Protein AF-A0A8J6U6D1-F1 (afdb_monomer)

Foldseek 3Di:
DQVLVVVVCVQFVDKDDDPVDIDTDGDPVCVVVSVVSSVVVCVVPDDPCNPDDDDDDPDDDDPVCDDPVNVVVVVVPDPDD

Solvent-accessible surface area (backbone atoms only — not comparable to full-atom values): 5278 Å² total; per-residue (Å²): 69,39,68,68,53,59,78,45,50,92,66,33,90,42,69,48,68,43,69,89,44,65,53,72,45,68,54,84,84,47,50,68,56,51,50,52,52,51,52,52,53,44,70,74,70,60,52,83,69,77,77,50,88,84,82,83,76,93,74,86,83,56,76,91,67,67,47,72,69,50,53,55,57,57,58,68,66,55,83,82,131

pLDDT: mean 91.47, std 3.42, range [80.5, 96.62]

Structure (mmCIF, N/CA/C/O backbone):
data_AF-A0A8J6U6D1-F1
#
_entry.id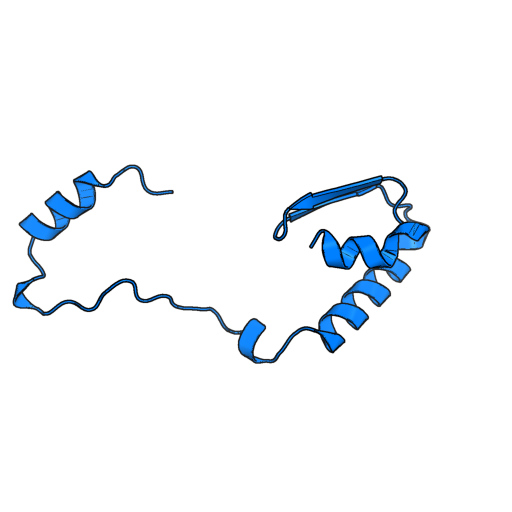   AF-A0A8J6U6D1-F1
#
loop_
_atom_site.group_PDB
_atom_site.id
_atom_site.type_symbol
_atom_site.label_atom_id
_atom_site.label_alt_id
_atom_site.label_comp_id
_atom_site.label_asym_id
_atom_site.label_entity_id
_atom_site.label_seq_id
_atom_site.pdbx_PDB_ins_code
_atom_site.Cartn_x
_atom_site.Cartn_y
_atom_site.Cartn_z
_atom_site.occupancy
_atom_site.B_iso_or_equiv
_atom_site.auth_seq_id
_atom_site.auth_comp_id
_atom_site.auth_asym_id
_atom_site.auth_atom_id
_atom_site.pdbx_PDB_model_num
ATOM 1 N N . MET A 1 1 ? 7.504 -2.908 -2.864 1.00 81.00 1 MET A N 1
ATOM 2 C CA . MET A 1 1 ? 7.671 -2.219 -4.165 1.00 81.00 1 MET A CA 1
ATOM 3 C C . MET A 1 1 ? 9.130 -2.043 -4.555 1.00 81.00 1 MET A C 1
ATOM 5 O O . MET A 1 1 ? 9.532 -2.673 -5.524 1.00 81.00 1 MET A O 1
ATOM 9 N N . PHE A 1 2 ? 9.933 -1.249 -3.831 1.00 85.00 2 PHE A N 1
ATOM 10 C CA . PHE A 1 2 ? 11.346 -1.023 -4.190 1.00 85.00 2 PHE A CA 1
ATOM 11 C C . PHE A 1 2 ? 12.163 -2.320 -4.369 1.00 85.00 2 PHE A C 1
ATOM 13 O O . PHE A 1 2 ? 12.911 -2.452 -5.338 1.00 85.00 2 PHE A O 1
ATOM 20 N N . GLU A 1 3 ? 11.982 -3.303 -3.483 1.00 84.12 3 GLU A N 1
ATOM 21 C CA . GLU A 1 3 ? 12.674 -4.598 -3.579 1.00 84.12 3 GLU A CA 1
ATOM 22 C C . GLU A 1 3 ? 12.297 -5.376 -4.849 1.00 84.12 3 GLU A C 1
ATOM 24 O O . GLU A 1 3 ? 13.177 -5.815 -5.583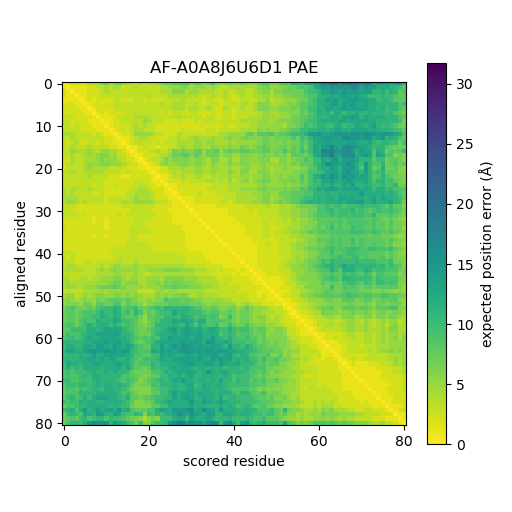 1.00 84.12 3 GLU A O 1
ATOM 29 N N . ASN A 1 4 ? 11.006 -5.461 -5.178 1.00 86.12 4 ASN A N 1
ATOM 30 C CA . ASN A 1 4 ? 10.531 -6.171 -6.373 1.00 86.12 4 ASN A CA 1
ATOM 31 C C . ASN A 1 4 ? 11.043 -5.522 -7.674 1.00 86.12 4 ASN A C 1
ATOM 33 O O . ASN A 1 4 ? 11.497 -6.211 -8.589 1.00 86.12 4 ASN A O 1
ATOM 37 N N . LEU A 1 5 ? 11.071 -4.183 -7.727 1.00 89.25 5 LEU A N 1
ATOM 38 C CA . LEU A 1 5 ? 11.660 -3.446 -8.852 1.00 89.25 5 LEU A CA 1
ATOM 39 C C . LEU A 1 5 ? 13.181 -3.619 -8.937 1.00 89.25 5 LEU A C 1
ATOM 41 O O . LEU A 1 5 ? 13.733 -3.630 -10.035 1.00 89.25 5 LEU A O 1
ATOM 45 N N . SER A 1 6 ? 13.865 -3.829 -7.807 1.00 87.50 6 SER A N 1
ATOM 46 C CA . SER A 1 6 ? 15.311 -4.084 -7.799 1.00 87.50 6 SER A CA 1
ATOM 47 C C . SER A 1 6 ? 15.689 -5.359 -8.559 1.00 87.50 6 SER A C 1
ATOM 49 O O . SER A 1 6 ? 16.786 -5.426 -9.111 1.00 87.50 6 SER A O 1
ATOM 51 N N . GLY A 1 7 ? 14.770 -6.326 -8.664 1.00 87.50 7 GLY A N 1
ATOM 52 C CA . GLY A 1 7 ? 14.930 -7.5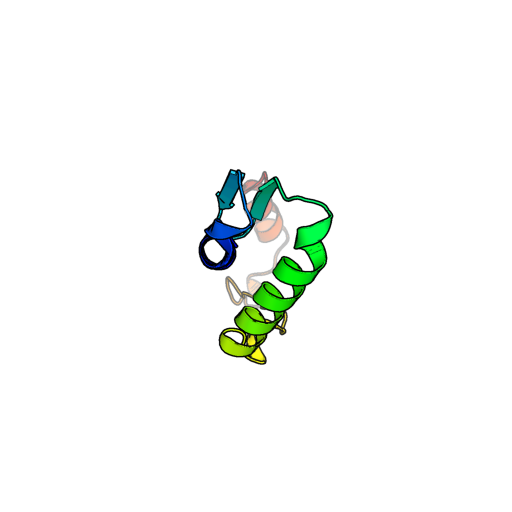27 -9.489 1.00 87.50 7 GLY A CA 1
ATOM 53 C C . GLY A 1 7 ? 14.832 -7.295 -11.004 1.00 87.50 7 GLY A C 1
ATOM 54 O O . GLY A 1 7 ? 15.090 -8.220 -11.766 1.00 87.50 7 GLY A O 1
ATOM 55 N N . SER A 1 8 ? 14.467 -6.089 -11.453 1.00 91.56 8 SER A N 1
ATOM 56 C CA . SER A 1 8 ? 14.390 -5.700 -12.875 1.00 91.56 8 SER A CA 1
ATOM 57 C C . SER A 1 8 ? 15.284 -4.496 -13.190 1.00 91.56 8 SER A C 1
ATOM 59 O O . SER A 1 8 ? 14.975 -3.669 -14.044 1.00 91.56 8 SER A O 1
ATOM 61 N N . ARG A 1 9 ? 16.398 -4.371 -12.460 1.00 90.44 9 ARG A N 1
ATOM 62 C CA . ARG A 1 9 ? 17.358 -3.262 -12.567 1.00 90.44 9 ARG A CA 1
ATOM 63 C C . ARG A 1 9 ? 17.932 -3.053 -13.966 1.00 90.44 9 ARG A C 1
ATOM 65 O O . ARG A 1 9 ? 18.277 -1.932 -14.314 1.00 90.44 9 ARG A O 1
ATOM 72 N N . ASP A 1 10 ? 18.034 -4.121 -14.742 1.00 92.44 10 ASP A N 1
ATOM 73 C CA . ASP A 1 10 ? 18.555 -4.146 -16.109 1.00 92.44 10 ASP A CA 1
ATOM 74 C C . ASP A 1 10 ? 17.712 -3.332 -17.098 1.00 92.44 10 ASP A C 1
ATOM 76 O O . ASP A 1 10 ? 18.272 -2.737 -18.013 1.00 92.44 10 ASP A O 1
ATOM 80 N N . ILE A 1 11 ? 16.395 -3.255 -16.885 1.00 93.12 11 ILE A N 1
ATOM 81 C CA . ILE A 1 11 ? 15.464 -2.504 -17.746 1.00 93.12 11 ILE A CA 1
ATOM 82 C C . ILE A 1 11 ? 15.006 -1.181 -17.111 1.00 93.12 11 ILE A C 1
ATOM 84 O O . ILE A 1 11 ? 14.226 -0.439 -17.697 1.00 93.12 11 ILE A O 1
ATOM 88 N N . LEU A 1 12 ? 15.488 -0.859 -15.906 1.00 93.19 12 LEU A N 1
ATOM 89 C CA . LEU A 1 12 ? 15.090 0.325 -15.140 1.00 93.19 12 LEU A CA 1
ATOM 90 C C . LEU A 1 12 ? 16.268 1.301 -15.004 1.00 93.19 12 LEU A C 1
ATOM 92 O O . LEU A 1 12 ? 16.955 1.283 -13.979 1.00 93.19 12 LEU A O 1
ATOM 96 N N . PRO A 1 13 ? 16.502 2.189 -15.994 1.00 87.38 13 PRO A N 1
ATOM 97 C CA . PRO A 1 13 ? 17.624 3.131 -15.973 1.00 87.38 13 PRO A CA 1
ATOM 98 C C . PRO A 1 13 ? 17.649 4.029 -14.731 1.00 87.38 13 PRO A C 1
ATOM 100 O O . PRO A 1 13 ? 18.727 4.408 -14.280 1.00 87.38 13 PRO A O 1
ATOM 103 N N . HIS A 1 14 ? 16.484 4.368 -14.170 1.00 88.44 14 HIS A N 1
ATOM 104 C CA . HIS A 1 14 ? 16.344 5.019 -12.866 1.00 88.44 14 HIS A CA 1
ATOM 105 C C . HIS A 1 14 ? 15.088 4.502 -12.166 1.00 88.44 14 HIS A C 1
ATOM 107 O O . HIS A 1 14 ? 14.011 4.500 -12.758 1.00 88.44 14 HIS A O 1
ATOM 113 N N . PHE A 1 15 ? 15.191 4.126 -10.892 1.00 91.31 15 PHE A N 1
ATOM 114 C CA . PHE A 1 15 ? 14.032 3.832 -10.049 1.00 91.31 15 PHE A CA 1
ATOM 115 C C . PHE A 1 15 ? 14.361 4.051 -8.568 1.00 91.31 15 PHE A C 1
ATOM 117 O O . PHE A 1 15 ? 15.519 3.983 -8.154 1.00 91.31 15 PHE A O 1
ATOM 124 N N . GLY A 1 16 ? 13.335 4.318 -7.766 1.00 89.62 16 GLY A N 1
ATOM 125 C CA . GLY A 1 16 ? 13.462 4.565 -6.332 1.00 89.62 16 GLY A CA 1
ATOM 126 C C . GLY A 1 16 ? 12.105 4.575 -5.636 1.00 89.62 16 GLY A C 1
ATOM 127 O O . GLY A 1 16 ? 11.065 4.569 -6.292 1.00 89.62 16 GLY A O 1
ATOM 128 N N . GLY A 1 17 ? 12.099 4.576 -4.303 1.00 87.81 17 GLY A N 1
ATOM 129 C CA . GLY A 1 17 ? 10.867 4.686 -3.525 1.00 87.81 17 GLY A CA 1
ATOM 130 C C . GLY A 1 17 ? 10.916 3.999 -2.167 1.00 87.81 17 GLY A C 1
ATOM 131 O O . GLY A 1 17 ? 11.976 3.664 -1.648 1.00 87.81 17 GLY A O 1
ATOM 132 N N . HIS A 1 18 ? 9.728 3.780 -1.619 1.00 86.94 18 HIS A N 1
ATOM 133 C CA . HIS A 1 18 ? 9.453 3.157 -0.332 1.00 86.94 18 HIS A CA 1
ATOM 134 C C . HIS A 1 18 ? 8.873 1.739 -0.508 1.00 86.94 18 HIS A C 1
ATOM 136 O O . HIS A 1 18 ? 8.536 1.319 -1.623 1.00 86.94 18 HIS A O 1
ATOM 142 N N . PRO A 1 19 ? 8.706 0.968 0.583 1.00 84.88 19 PRO A N 1
ATOM 143 C CA . PRO A 1 19 ? 8.107 -0.363 0.508 1.00 84.88 19 PRO A CA 1
ATOM 144 C C . PRO A 1 19 ? 6.743 -0.386 -0.199 1.00 84.88 19 PRO A C 1
ATOM 146 O O . PRO A 1 19 ? 6.497 -1.298 -0.987 1.00 84.88 19 PRO A O 1
ATOM 149 N N . MET A 1 20 ? 5.914 0.645 -0.008 1.00 83.69 20 MET A N 1
ATOM 150 C CA . MET A 1 20 ? 4.546 0.720 -0.544 1.00 83.69 20 MET A CA 1
ATOM 151 C C . MET A 1 20 ? 4.405 1.515 -1.851 1.00 83.69 20 MET A C 1
A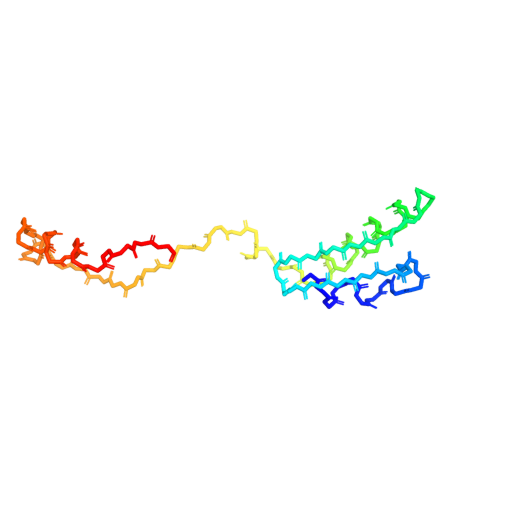TOM 153 O O . MET A 1 20 ? 3.379 1.416 -2.513 1.00 83.69 20 MET A O 1
ATOM 157 N N . ALA A 1 21 ? 5.415 2.287 -2.258 1.00 86.19 21 ALA A N 1
ATOM 158 C CA . ALA A 1 21 ? 5.329 3.159 -3.430 1.00 86.19 21 ALA A CA 1
ATOM 159 C C . ALA A 1 21 ? 6.691 3.297 -4.104 1.00 86.19 21 ALA A C 1
ATOM 161 O O . ALA A 1 21 ? 7.704 3.412 -3.423 1.00 86.19 21 ALA A O 1
ATOM 162 N N . ALA A 1 22 ? 6.730 3.322 -5.431 1.00 89.25 22 ALA A N 1
ATOM 163 C CA . ALA A 1 22 ? 7.967 3.537 -6.167 1.00 89.25 22 ALA A CA 1
ATOM 164 C C . ALA A 1 22 ? 7.728 4.344 -7.443 1.00 89.25 22 ALA A C 1
ATOM 166 O O . ALA A 1 22 ? 6.664 4.257 -8.051 1.00 89.25 22 ALA A O 1
ATOM 167 N N . GLY A 1 23 ? 8.738 5.120 -7.830 1.00 90.69 23 GLY A N 1
ATOM 168 C CA . GLY A 1 23 ? 8.821 5.819 -9.106 1.00 90.69 23 GLY A CA 1
ATOM 169 C C . GLY A 1 23 ? 9.944 5.231 -9.953 1.00 90.69 23 GLY A C 1
ATOM 170 O O . GLY A 1 23 ? 10.962 4.779 -9.423 1.00 90.69 23 GLY A O 1
ATOM 171 N N . MET A 1 24 ? 9.761 5.227 -11.270 1.00 91.88 24 MET A N 1
ATOM 172 C CA . MET A 1 24 ? 10.738 4.683 -12.208 1.00 91.88 24 MET A CA 1
ATOM 173 C C . MET A 1 24 ? 10.711 5.410 -13.551 1.00 91.88 24 MET A C 1
ATOM 175 O O . MET A 1 24 ? 9.695 5.975 -13.945 1.00 91.88 24 MET A O 1
ATOM 179 N N . THR A 1 25 ? 11.838 5.362 -14.252 1.00 92.38 25 THR A N 1
ATOM 180 C CA . THR A 1 25 ? 11.976 5.690 -15.671 1.00 92.38 25 THR A CA 1
ATOM 181 C C . THR A 1 25 ? 12.209 4.386 -16.418 1.00 92.38 25 THR A C 1
ATOM 183 O O . THR A 1 25 ? 13.065 3.601 -16.017 1.00 92.38 25 THR A O 1
ATOM 186 N N . LEU A 1 26 ? 11.447 4.161 -17.483 1.00 92.94 26 LEU A N 1
ATOM 187 C CA . LEU A 1 26 ? 11.433 2.926 -18.261 1.00 92.94 26 LEU A CA 1
ATOM 188 C C . LEU A 1 26 ? 11.213 3.278 -19.732 1.00 92.94 26 LEU A C 1
ATOM 190 O O . LEU A 1 26 ? 10.491 4.228 -20.043 1.00 92.94 26 LEU A O 1
ATOM 194 N N . SER A 1 27 ? 11.816 2.511 -20.635 1.00 94.94 27 SER A N 1
ATOM 195 C CA . SER A 1 27 ? 11.522 2.639 -22.056 1.00 94.94 27 SER A CA 1
ATOM 196 C C . SER A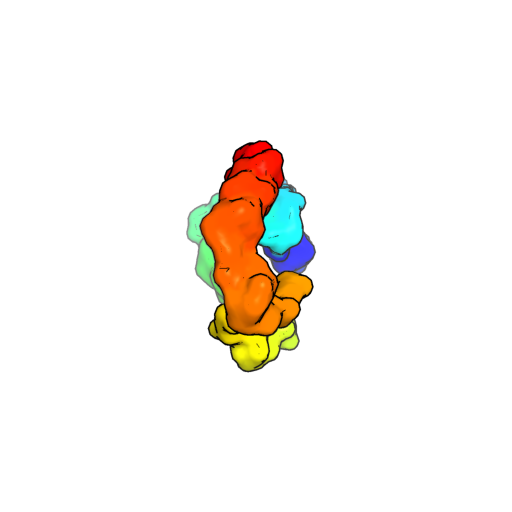 1 27 ? 10.165 2.025 -22.406 1.00 94.94 27 SER A C 1
ATOM 198 O O . SER A 1 27 ? 9.797 0.974 -21.892 1.00 94.94 27 SER A O 1
ATOM 200 N N . MET A 1 28 ? 9.436 2.617 -23.356 1.00 94.31 28 MET A N 1
ATOM 201 C CA . MET A 1 28 ? 8.130 2.091 -23.783 1.00 94.31 28 MET A CA 1
ATOM 202 C C . MET A 1 28 ? 8.191 0.646 -24.300 1.00 94.31 28 MET A C 1
ATOM 204 O O . MET A 1 28 ? 7.209 -0.077 -24.170 1.00 94.31 28 MET A O 1
ATOM 208 N N . HIS A 1 29 ? 9.327 0.213 -24.858 1.00 95.75 29 HIS A N 1
ATOM 209 C CA . HIS A 1 29 ? 9.488 -1.163 -25.338 1.00 95.75 29 HIS A CA 1
ATOM 210 C C . HIS A 1 29 ? 9.645 -2.197 -24.212 1.00 95.75 29 HIS A C 1
ATOM 212 O O . HIS A 1 29 ? 9.369 -3.369 -24.436 1.00 95.75 29 HIS A O 1
ATOM 218 N N . ASP A 1 30 ? 10.030 -1.774 -23.006 1.00 95.12 30 ASP A N 1
ATOM 219 C CA . ASP A 1 30 ? 10.278 -2.662 -21.863 1.00 95.12 30 ASP A CA 1
ATOM 220 C C . ASP A 1 30 ? 9.056 -2.803 -20.936 1.00 95.12 30 ASP A C 1
ATOM 222 O O . ASP A 1 30 ? 9.098 -3.523 -19.937 1.00 95.12 30 ASP A O 1
ATOM 226 N N . VAL A 1 31 ? 7.945 -2.119 -21.239 1.00 94.69 31 VAL A N 1
ATOM 227 C CA . VAL A 1 31 ? 6.733 -2.112 -20.398 1.00 94.69 31 VAL A CA 1
ATOM 228 C C . VAL A 1 31 ? 6.140 -3.513 -20.244 1.00 94.69 31 VAL A C 1
ATOM 230 O O . VAL A 1 31 ? 5.793 -3.920 -19.132 1.00 94.69 31 VAL A O 1
ATOM 233 N N . ASP A 1 32 ? 6.031 -4.260 -21.341 1.00 96.62 32 ASP A N 1
ATOM 234 C CA . ASP A 1 32 ? 5.452 -5.607 -21.319 1.00 96.62 32 ASP A CA 1
ATOM 235 C C . ASP A 1 32 ? 6.377 -6.625 -20.641 1.00 96.62 32 ASP A C 1
ATOM 237 O O . ASP A 1 32 ? 5.909 -7.533 -19.943 1.00 96.62 32 ASP A O 1
ATOM 241 N N . GLU A 1 33 ? 7.690 -6.427 -20.764 1.00 95.81 33 GLU A N 1
ATOM 242 C CA . GLU A 1 33 ? 8.691 -7.224 -20.058 1.00 95.81 33 GLU A CA 1
ATOM 243 C C . GLU A 1 33 ? 8.596 -6.986 -18.546 1.00 95.81 33 GLU A C 1
ATOM 245 O O . GLU A 1 33 ? 8.450 -7.936 -17.770 1.00 95.81 33 GLU A O 1
ATOM 250 N N . LEU A 1 34 ? 8.577 -5.720 -18.109 1.00 94.88 34 LEU A N 1
ATOM 251 C CA . LEU A 1 34 ? 8.424 -5.379 -16.696 1.00 94.88 34 LEU A CA 1
ATOM 252 C C . LEU A 1 34 ? 7.121 -5.950 -16.122 1.00 94.88 34 LEU A C 1
ATOM 254 O O . LEU A 1 34 ? 7.129 -6.533 -15.035 1.00 94.88 34 LEU A O 1
ATOM 258 N N . ARG A 1 35 ? 6.005 -5.828 -16.854 1.00 94.50 35 ARG A N 1
ATOM 259 C CA . ARG A 1 35 ? 4.713 -6.406 -16.459 1.00 94.50 35 ARG A CA 1
ATOM 260 C C . ARG A 1 35 ? 4.838 -7.905 -16.202 1.00 94.50 35 ARG A C 1
ATOM 262 O O . ARG A 1 35 ? 4.406 -8.381 -15.154 1.00 94.50 35 ARG A O 1
ATOM 269 N N . SER A 1 36 ? 5.432 -8.636 -17.139 1.00 95.94 36 SER A N 1
ATOM 270 C CA . SER A 1 36 ? 5.581 -10.090 -17.049 1.00 95.94 36 SER A CA 1
ATOM 271 C C . SER A 1 36 ? 6.446 -10.497 -15.855 1.00 95.94 36 SER A C 1
ATOM 273 O O . SER A 1 36 ? 6.092 -11.417 -15.112 1.00 95.94 36 SER A O 1
ATOM 275 N N . ARG A 1 37 ? 7.545 -9.771 -15.605 1.00 94.75 37 ARG A N 1
ATOM 276 C CA . ARG A 1 37 ? 8.416 -10.004 -14.443 1.00 94.75 37 ARG A CA 1
ATOM 277 C C . ARG A 1 37 ? 7.695 -9.763 -13.121 1.00 94.75 37 ARG A C 1
ATOM 279 O O . ARG A 1 37 ? 7.786 -10.611 -12.237 1.00 94.75 37 ARG A O 1
ATOM 286 N N . LEU A 1 38 ? 6.957 -8.659 -12.999 1.00 93.31 38 LEU A N 1
ATOM 287 C CA . LEU A 1 38 ? 6.214 -8.330 -11.781 1.00 93.31 38 LEU A CA 1
ATOM 288 C C . LEU A 1 38 ? 5.081 -9.324 -11.507 1.00 93.31 38 LEU A C 1
ATOM 290 O O . LEU A 1 38 ? 4.915 -9.739 -10.365 1.00 93.31 38 LEU A O 1
ATOM 294 N N . ILE A 1 39 ? 4.339 -9.751 -12.536 1.00 94.25 39 ILE A N 1
ATOM 295 C CA . ILE A 1 39 ? 3.294 -10.779 -12.387 1.00 94.25 39 ILE A CA 1
ATOM 296 C C . ILE A 1 39 ? 3.904 -12.097 -11.907 1.00 94.25 39 ILE A C 1
ATOM 298 O O . ILE A 1 39 ? 3.373 -12.724 -10.994 1.00 94.25 39 ILE A O 1
ATOM 302 N N . ARG A 1 40 ? 5.034 -12.514 -12.489 1.00 94.62 40 ARG A N 1
ATOM 303 C CA . ARG A 1 40 ? 5.730 -13.729 -12.056 1.00 94.62 40 ARG A CA 1
ATOM 304 C C . ARG A 1 40 ? 6.166 -13.642 -10.594 1.00 94.62 40 ARG A C 1
ATOM 306 O O . ARG A 1 40 ? 5.845 -14.543 -9.832 1.00 94.62 40 ARG A O 1
ATOM 313 N N . GLN A 1 41 ? 6.823 -12.550 -10.202 1.00 93.00 41 GLN A N 1
ATOM 314 C CA . GLN A 1 41 ? 7.226 -12.332 -8.809 1.00 93.00 41 GLN A CA 1
ATOM 315 C C . GLN A 1 41 ? 6.019 -12.355 -7.864 1.00 93.00 41 GLN A C 1
ATOM 317 O O . GLN A 1 41 ? 6.068 -13.008 -6.828 1.00 93.00 41 GLN A O 1
ATOM 322 N N . ALA A 1 42 ? 4.919 -11.695 -8.238 1.00 92.44 42 ALA A N 1
ATOM 323 C CA . ALA A 1 42 ? 3.689 -11.673 -7.452 1.00 92.44 42 ALA A CA 1
ATOM 324 C C . ALA A 1 42 ? 3.102 -13.080 -7.256 1.00 92.44 42 ALA A C 1
ATOM 326 O O . ALA A 1 42 ? 2.714 -13.426 -6.147 1.00 92.44 42 ALA A O 1
ATOM 327 N N . ASN A 1 43 ? 3.098 -13.917 -8.296 1.00 93.69 43 ASN A N 1
ATOM 328 C CA . ASN A 1 43 ? 2.635 -15.304 -8.192 1.00 93.69 43 ASN A CA 1
ATOM 329 C C . ASN A 1 43 ? 3.529 -16.176 -7.293 1.00 93.69 43 ASN A C 1
ATOM 331 O O . ASN A 1 43 ? 3.058 -17.174 -6.755 1.00 93.69 43 ASN A O 1
ATOM 335 N N . GLU A 1 44 ? 4.810 -15.831 -7.153 1.00 92.81 44 GLU A N 1
ATOM 336 C CA . GLU A 1 44 ? 5.760 -16.553 -6.301 1.00 92.81 44 GLU A CA 1
ATOM 337 C C . GLU A 1 44 ? 5.677 -16.119 -4.829 1.00 92.81 44 GLU A C 1
ATOM 339 O O . GLU A 1 44 ? 5.937 -16.933 -3.943 1.00 92.81 44 GLU A O 1
ATOM 344 N N . CYS A 1 45 ? 5.332 -14.854 -4.554 1.00 90.56 45 CYS A N 1
ATOM 345 C CA . CYS A 1 45 ? 5.399 -14.289 -3.204 1.00 90.56 45 CYS A CA 1
ATOM 346 C C . CYS A 1 45 ? 4.045 -14.022 -2.534 1.00 90.56 45 CYS A C 1
ATOM 348 O O . CYS A 1 45 ? 3.987 -14.058 -1.304 1.00 90.56 45 CYS A O 1
ATOM 350 N N . LEU A 1 46 ? 2.975 -13.774 -3.296 1.00 92.25 46 LEU A N 1
ATOM 351 C CA . LEU A 1 46 ? 1.657 -13.475 -2.735 1.00 92.25 46 LEU A CA 1
ATOM 352 C C . LEU A 1 46 ? 0.919 -14.752 -2.346 1.00 92.25 46 LEU A C 1
ATOM 354 O O . LEU A 1 46 ? 0.801 -15.704 -3.120 1.00 92.25 46 LEU A O 1
ATOM 358 N N . LYS A 1 47 ? 0.353 -14.738 -1.146 1.00 93.88 47 LYS A N 1
ATOM 359 C CA . LYS A 1 47 ? -0.533 -15.775 -0.624 1.00 93.88 47 LYS A CA 1
ATOM 360 C C . LYS A 1 47 ? -1.991 -15.354 -0.808 1.00 93.88 47 LYS A C 1
ATOM 362 O O . LYS A 1 47 ? -2.280 -14.162 -0.872 1.00 93.88 47 LYS A O 1
ATOM 367 N N . PRO A 1 48 ? -2.945 -16.302 -0.817 1.00 91.56 48 PRO A N 1
ATOM 368 C CA . PRO A 1 48 ? -4.375 -15.984 -0.864 1.00 91.56 48 PRO A CA 1
ATOM 369 C C . PRO A 1 48 ? -4.835 -14.982 0.211 1.00 91.56 48 PRO A C 1
ATOM 371 O O . PRO A 1 48 ? -5.744 -14.195 -0.030 1.00 91.56 48 PRO A O 1
ATOM 374 N N . GLU A 1 49 ? -4.187 -14.987 1.377 1.00 92.00 49 GLU A N 1
ATOM 375 C CA . GLU A 1 49 ? -4.465 -14.086 2.502 1.00 92.00 49 GLU A CA 1
ATOM 376 C C . GLU A 1 49 ? -4.112 -12.621 2.205 1.00 92.00 49 GLU A C 1
ATOM 378 O O . GLU A 1 49 ? -4.803 -11.727 2.685 1.00 92.00 49 GLU A O 1
ATOM 383 N N . ASP A 1 50 ? -3.103 -12.363 1.365 1.00 90.44 50 ASP A N 1
ATOM 384 C CA . ASP A 1 50 ? -2.661 -11.003 1.016 1.00 90.44 50 ASP A CA 1
ATOM 385 C C . ASP A 1 50 ? -3.694 -10.255 0.150 1.00 90.44 50 ASP A C 1
ATOM 387 O O . ASP A 1 50 ? -3.638 -9.033 0.011 1.00 90.44 50 ASP A O 1
ATOM 391 N N . TYR A 1 51 ? -4.655 -10.984 -0.427 1.00 89.19 51 TYR A N 1
ATOM 392 C CA . TYR A 1 51 ? -5.774 -10.425 -1.191 1.00 89.19 51 TYR A CA 1
ATOM 393 C C . TYR A 1 51 ? -6.981 -10.073 -0.313 1.00 89.19 51 TYR A C 1
ATOM 395 O O . TYR A 1 51 ? -7.966 -9.527 -0.818 1.00 89.19 51 TYR A O 1
ATOM 403 N N . LEU A 1 52 ? -6.942 -10.406 0.980 1.00 93.19 52 LEU A N 1
ATOM 404 C CA . LEU A 1 52 ? -8.034 -10.134 1.902 1.00 93.19 52 LEU A CA 1
ATOM 405 C C . LEU A 1 52 ? -7.826 -8.783 2.597 1.00 93.19 52 LEU A C 1
ATOM 407 O O . LEU A 1 52 ? -6.721 -8.479 3.050 1.00 93.19 52 LEU A O 1
ATOM 411 N N . PRO A 1 53 ? -8.882 -7.963 2.733 1.00 89.19 53 PRO A N 1
ATOM 412 C CA . PRO A 1 53 ? -8.791 -6.739 3.509 1.00 89.19 53 PRO A CA 1
ATOM 413 C C . PRO A 1 53 ? -8.534 -7.079 4.979 1.00 89.19 53 PRO A C 1
ATOM 415 O O . PRO A 1 53 ? -9.294 -7.817 5.610 1.00 89.19 53 PRO A O 1
ATOM 418 N N . VAL A 1 54 ? -7.471 -6.508 5.538 1.00 88.94 54 VAL A N 1
ATOM 419 C CA . VAL A 1 54 ? -7.134 -6.675 6.952 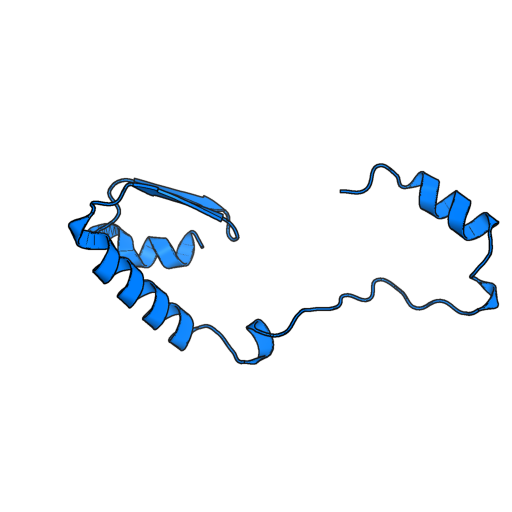1.00 88.94 54 VAL A CA 1
ATOM 420 C C . VAL A 1 54 ? -7.957 -5.688 7.773 1.00 88.94 54 VAL A C 1
ATOM 422 O O . VAL A 1 54 ? -7.874 -4.479 7.570 1.00 88.94 54 VAL A O 1
ATOM 425 N N . THR A 1 55 ? -8.753 -6.205 8.708 1.00 90.75 55 THR A N 1
ATOM 426 C CA . THR A 1 55 ? -9.430 -5.386 9.723 1.00 90.75 55 THR A CA 1
ATOM 427 C C . THR A 1 55 ? -8.647 -5.484 11.021 1.00 90.75 55 THR A C 1
ATOM 429 O O . THR A 1 55 ? -8.711 -6.499 11.716 1.00 90.75 55 THR A O 1
ATOM 432 N N . THR A 1 56 ? -7.896 -4.435 11.340 1.00 90.50 56 THR A N 1
ATOM 433 C CA . THR A 1 56 ? -7.208 -4.321 12.627 1.00 90.50 56 THR A CA 1
ATOM 434 C C . THR A 1 56 ? -8.204 -3.845 13.677 1.00 90.50 56 THR A C 1
ATOM 436 O O . THR A 1 56 ? -8.887 -2.843 13.479 1.00 90.50 56 THR A O 1
ATOM 439 N N . ILE A 1 57 ? -8.310 -4.581 14.781 1.00 91.81 57 ILE A N 1
ATOM 440 C CA . ILE A 1 57 ? -9.125 -4.197 15.934 1.00 91.81 57 ILE A CA 1
ATOM 441 C C . ILE A 1 57 ? -8.165 -3.682 17.002 1.00 91.81 57 ILE A C 1
ATOM 443 O O . ILE A 1 57 ? -7.446 -4.477 17.606 1.00 91.81 57 ILE A O 1
ATOM 447 N N . ASP A 1 58 ? -8.149 -2.369 17.229 1.00 89.00 58 ASP A N 1
ATOM 448 C CA . ASP A 1 58 ? -7.259 -1.753 18.223 1.00 89.00 58 ASP A CA 1
ATOM 449 C C . ASP A 1 58 ? -7.659 -2.117 19.657 1.00 89.00 58 ASP A C 1
ATOM 451 O O . ASP A 1 58 ? -6.808 -2.322 20.523 1.00 89.00 58 ASP A O 1
ATOM 455 N N . LEU A 1 59 ? -8.967 -2.213 19.915 1.00 90.31 59 LEU A N 1
ATOM 456 C CA . LEU A 1 59 ? -9.513 -2.581 21.217 1.00 90.31 59 LEU A CA 1
ATOM 457 C C . LEU A 1 59 ? -10.921 -3.169 21.108 1.00 90.31 59 LEU A C 1
ATOM 459 O O . LEU A 1 59 ? -11.632 -2.981 20.122 1.00 90.31 59 LEU A O 1
ATOM 463 N N . THR A 1 60 ? -11.344 -3.840 22.175 1.00 92.19 60 THR A N 1
ATOM 464 C CA . THR A 1 60 ? -12.741 -4.236 22.389 1.00 92.19 60 THR A CA 1
ATOM 465 C C . THR A 1 60 ? -13.309 -3.415 23.541 1.00 92.19 60 THR A C 1
ATOM 467 O O . THR A 1 60 ? -12.622 -3.207 24.539 1.00 92.19 60 THR A O 1
ATO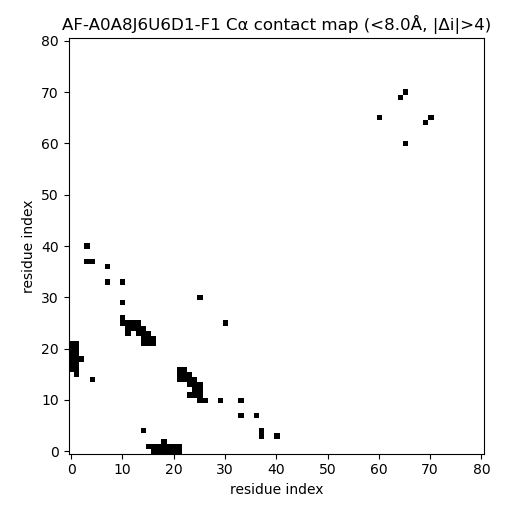M 470 N N . ALA A 1 61 ? -14.541 -2.929 23.396 1.00 90.69 61 ALA A N 1
ATOM 471 C CA . ALA A 1 61 ? -15.210 -2.111 24.403 1.00 90.69 61 ALA A CA 1
ATOM 472 C C . ALA A 1 61 ? -16.520 -2.764 24.845 1.00 90.69 61 ALA A C 1
ATOM 474 O O . ALA A 1 61 ? -17.231 -3.392 24.054 1.00 90.69 61 ALA A O 1
ATOM 475 N N . ARG A 1 62 ? -16.851 -2.603 26.122 1.00 94.31 62 ARG A N 1
ATOM 476 C CA . ARG A 1 62 ? -18.139 -2.981 26.701 1.00 94.31 62 ARG A CA 1
ATOM 477 C C . ARG A 1 62 ? -19.143 -1.852 26.504 1.00 94.31 62 ARG A C 1
ATOM 479 O O . ARG A 1 62 ? -18.785 -0.684 26.421 1.00 94.31 62 ARG A O 1
ATOM 486 N N . LEU A 1 63 ? -20.432 -2.188 26.499 1.00 91.44 63 LEU A N 1
ATOM 487 C CA . LEU A 1 63 ? -21.495 -1.212 26.237 1.00 91.44 63 LEU A CA 1
ATOM 488 C C . LEU A 1 63 ? -21.504 -0.039 27.235 1.00 91.44 63 LEU A C 1
ATOM 490 O O . LEU A 1 63 ? -21.844 1.077 26.868 1.00 91.44 63 LEU A O 1
ATOM 494 N N . ASN A 1 64 ? -21.103 -0.277 28.486 1.00 93.00 64 ASN A N 1
ATOM 495 C CA . ASN A 1 64 ? -21.024 0.755 29.523 1.00 93.00 64 ASN A CA 1
ATOM 496 C C . ASN A 1 64 ? -19.827 1.711 29.366 1.00 93.00 64 ASN A C 1
ATOM 498 O O . ASN A 1 64 ? -19.776 2.719 30.060 1.00 93.00 64 ASN A O 1
ATOM 502 N N . GLU A 1 65 ? -18.871 1.392 28.494 1.00 90.56 65 GLU A N 1
ATOM 503 C CA . GLU A 1 65 ? -17.731 2.250 28.148 1.00 90.56 65 GLU A CA 1
ATOM 504 C C . GLU A 1 65 ? -18.064 3.163 26.955 1.00 90.56 65 GLU A C 1
ATOM 506 O O . GLU A 1 65 ? -17.278 4.039 26.607 1.00 90.56 65 GLU A O 1
ATOM 511 N N . ILE A 1 66 ? -19.239 2.982 26.338 1.00 92.06 66 ILE A N 1
ATOM 512 C CA . ILE A 1 66 ? -19.706 3.762 25.193 1.00 92.06 66 ILE A CA 1
ATOM 513 C C . ILE A 1 66 ? -20.624 4.873 25.708 1.00 92.06 66 ILE A C 1
ATOM 515 O O . ILE A 1 66 ? -21.804 4.656 25.983 1.00 92.06 66 ILE A O 1
ATOM 519 N N . SER A 1 67 ? -20.069 6.076 25.842 1.00 94.94 67 SER A N 1
ATOM 520 C CA . SER A 1 67 ? -20.793 7.268 26.291 1.00 94.94 67 SER A CA 1
ATOM 521 C C . SER A 1 67 ? -20.410 8.502 25.472 1.00 94.94 67 SER A C 1
ATOM 523 O O . SER A 1 67 ? -19.387 8.505 24.785 1.00 94.94 67 SER A O 1
ATOM 525 N N . LEU A 1 68 ? -21.220 9.564 25.553 1.00 95.19 68 LEU A N 1
ATOM 526 C CA . LEU A 1 68 ? -20.926 10.828 24.868 1.00 95.19 68 LEU A CA 1
ATOM 527 C C . LEU A 1 68 ? -19.604 11.444 25.361 1.00 95.19 68 LEU A C 1
ATOM 529 O O . LEU A 1 68 ? -18.814 11.918 24.554 1.00 95.19 68 LEU A O 1
ATOM 533 N N . GLU A 1 69 ? -19.327 11.338 26.662 1.00 95.44 69 GLU A N 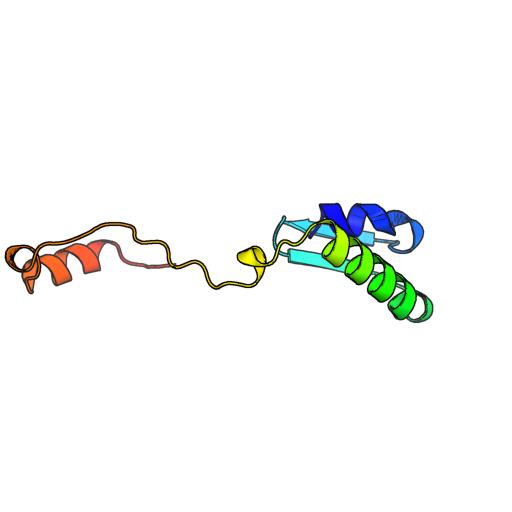1
ATOM 534 C CA . GLU A 1 69 ? -18.069 11.780 27.277 1.00 95.44 69 GLU A CA 1
ATOM 535 C C . GLU A 1 69 ? -16.860 11.044 26.679 1.00 95.44 69 GLU A C 1
ATOM 537 O O . GLU A 1 69 ? -15.847 11.653 26.341 1.00 95.44 69 GLU A O 1
ATOM 542 N N . THR A 1 70 ? -16.984 9.731 26.463 1.00 92.81 70 THR A N 1
ATOM 543 C CA . THR A 1 70 ? -15.942 8.921 25.816 1.00 92.81 70 THR A CA 1
ATOM 544 C C . THR A 1 70 ? -15.684 9.379 24.375 1.00 92.81 70 THR A C 1
ATOM 546 O O . THR A 1 70 ? -14.534 9.434 23.942 1.00 92.81 70 THR A O 1
ATOM 549 N N . VAL A 1 71 ? -16.733 9.747 23.632 1.00 92.06 71 VAL A N 1
ATOM 550 C CA . VAL A 1 71 ? -16.616 10.261 22.254 1.00 92.06 71 VAL A CA 1
ATOM 551 C C . VAL A 1 71 ? -15.920 11.626 22.221 1.00 92.06 71 VAL A C 1
ATOM 553 O O . VAL A 1 71 ? -15.058 11.863 21.368 1.00 92.06 71 VAL A O 1
ATOM 556 N N . GLU A 1 72 ? -16.245 12.518 23.157 1.00 95.25 72 GLU A N 1
ATOM 557 C CA . GLU A 1 72 ? -15.586 13.823 23.285 1.00 95.25 72 GLU A CA 1
ATOM 558 C C . GLU A 1 72 ? -14.103 13.667 23.635 1.00 95.25 72 GLU A C 1
ATOM 560 O O . GLU A 1 72 ? -13.255 14.311 23.015 1.00 95.25 72 GLU A O 1
ATOM 565 N N . LEU A 1 73 ? -13.767 12.745 24.545 1.00 94.06 73 LEU A N 1
ATOM 566 C CA . LEU A 1 73 ? -12.381 12.447 24.897 1.00 94.06 73 LEU A CA 1
ATOM 567 C C . LEU A 1 73 ? -11.589 11.914 23.695 1.00 94.06 73 LEU A C 1
ATOM 569 O O . LEU A 1 73 ? -10.485 12.390 23.435 1.00 94.06 73 LEU A O 1
ATOM 573 N N . LEU A 1 74 ? -12.150 10.981 22.918 1.00 93.19 74 LEU A N 1
ATOM 574 C CA . LEU A 1 74 ? -11.501 10.475 21.700 1.00 93.19 74 LEU A CA 1
ATOM 575 C C . LEU A 1 74 ? -11.276 11.583 20.665 1.00 93.19 74 LEU A C 1
ATOM 577 O O . LEU A 1 74 ? -10.259 11.588 19.976 1.00 93.19 74 LEU A O 1
ATOM 581 N N . SER A 1 75 ? -12.182 12.558 20.593 1.00 93.44 75 SER A N 1
ATOM 582 C CA . SER A 1 75 ? -12.053 13.702 19.683 1.00 93.44 75 SER A CA 1
ATOM 583 C C . SER A 1 75 ? -10.845 14.591 20.012 1.00 93.44 75 SER A C 1
ATOM 585 O O . SER A 1 75 ? -10.314 15.263 19.124 1.00 93.44 75 SER A O 1
ATOM 587 N N . THR A 1 76 ? -10.349 14.560 21.257 1.00 95.62 76 THR A N 1
ATOM 588 C CA . THR A 1 76 ? -9.126 15.283 21.656 1.00 95.62 76 THR A CA 1
ATOM 589 C C . THR A 1 76 ? -7.842 14.702 21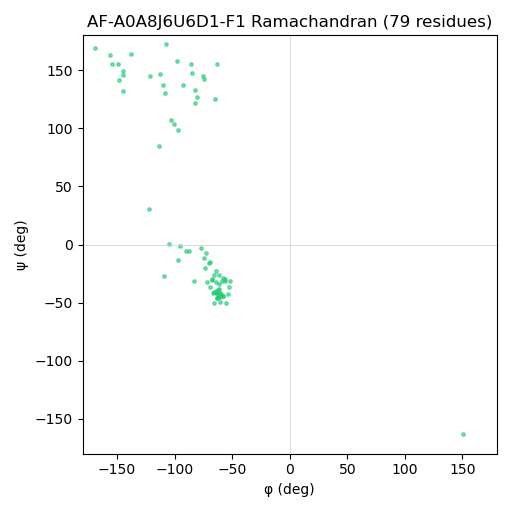.057 1.00 95.62 76 THR A C 1
ATOM 591 O O . THR A 1 76 ? -6.834 15.399 21.022 1.00 95.62 76 THR A O 1
ATOM 594 N N . LEU A 1 77 ? -7.876 13.467 20.535 1.00 94.56 77 LEU A N 1
ATOM 595 C CA . LEU A 1 77 ? -6.745 12.840 19.835 1.00 94.56 77 LEU A CA 1
ATOM 596 C C . LEU A 1 77 ? -6.562 13.357 18.400 1.00 94.56 77 LEU A C 1
ATOM 598 O O . LEU A 1 77 ? -5.636 12.944 17.707 1.00 94.56 77 LEU A O 1
ATOM 602 N N . SER A 1 78 ? -7.447 14.243 17.943 1.00 93.31 78 SER A N 1
ATOM 603 C CA . SER A 1 78 ? -7.323 14.900 16.646 1.00 93.31 78 SER A CA 1
ATOM 604 C C . SER A 1 78 ? -6.064 15.795 16.560 1.00 93.31 78 SER A C 1
ATOM 606 O O . SER A 1 78 ? -5.580 16.289 17.581 1.00 93.31 78 SER A O 1
ATOM 608 N N . PRO A 1 79 ? -5.528 16.061 15.349 1.00 92.50 79 PRO A N 1
ATOM 609 C CA . PRO A 1 79 ? -6.000 15.593 14.046 1.00 92.50 79 PRO A CA 1
ATOM 610 C C . PRO A 1 79 ? -5.679 14.115 13.799 1.00 92.50 79 PRO A C 1
ATOM 612 O O . PRO A 1 79 ? -4.609 13.629 14.147 1.00 92.50 79 PRO A O 1
ATOM 615 N N . PHE A 1 80 ? -6.610 13.418 13.152 1.00 92.19 80 PHE A N 1
ATOM 616 C CA . PHE A 1 80 ? -6.403 12.048 12.685 1.00 92.19 80 PHE A CA 1
ATOM 617 C C . PHE A 1 80 ? -5.726 12.058 11.310 1.00 92.19 80 PHE A C 1
ATOM 619 O O . PHE A 1 80 ? -5.988 12.958 10.506 1.00 92.19 80 PHE A O 1
ATOM 626 N N . GLY A 1 81 ? -4.892 11.056 11.029 1.00 80.50 81 GLY A N 1
ATOM 627 C CA . GLY A 1 81 ? -4.180 10.921 9.758 1.00 80.50 81 GLY A CA 1
ATOM 628 C C . GLY A 1 81 ? -3.234 9.737 9.738 1.00 80.50 81 GLY A C 1
ATOM 629 O O . GLY A 1 81 ? -2.683 9.418 10.813 1.00 80.50 81 GLY A O 1
#

Secondary structure (DSSP, 8-state):
-HHHHHTTTTT-SEEEE-SS-EEEE--GGGHHHHHHHHHHHHHHH--GGGGSPP--------GGG--HHHHHHHHTTPSP-

Radius of gyration: 21.54 Å; Cα contacts (8 Å, |Δi|>4): 45; chains: 1; bounding box: 40×32×55 Å

Nearest PDB structures (foldseek):
  2zxp-assembly1_A  TM=7.536E-01  e=7.529E-02  Thermus thermophilus HB8
  6tvd-assembly2_L  TM=2.017E-01  e=5.120E+00  Influenza A virus
  6k4y-assembly1_M  TM=2.201E-01  e=8.309E+00  Tequatrovirus T4

Mean predicted aligned error: 6.21 Å

InterPro domains:
  IPR038763 DHH phosphoesterase superfamily [SSF64182] (6-55)
  IPR051673 Single-stranded-DNA-specific exonuclease RecJ [PTHR30255] (1-81)

Sequence (81 aa):
MFENLSGSRDILPHFGGHPMAAGMTLSMHDVDELRSRLIRQANECLKPEDYLPVTTIDLTARLNEISLETVELLSTLSPFG

Organism: NCBI:txid2683592